Protein AF-A0A0C3CKD0-F1 (afdb_monomer)

Secondary structure (DSSP, 8-state):
-----TT-EETTEESS-PPP-----------GGGHHHHHHHHHHHHHHHHHHHHHHHHHHHHS-GGGS-SSPP-S--HHHHHHHSHHHHHHHH-GGGGGGSSSTT-----HHHHGGGSGGGGGGSHHHHTHHHHHHT-HHHHHHHHHHHHHTT-B-TTSPBP---------

Radius of gyration: 22.85 Å; Cα contacts (8 Å, |Δi|>4): 112; chains: 1; bounding box: 52×52×58 Å

Foldseek 3Di:
DDDQDQPDDDPNHGPDDDDDDDDDDDDFDAQCPLVVLLVVCVVVLVVLQVVVLVVQQVVLVPDPPVPHDPDRDPGDDPVSNCVSCVVVVVCRQFVVLSVQQDDPRHDPLDPVSVVVQPDPNVCVDPCVVCVVVRQVNGRNNVVVVVVVVVLQVDAPPVRHRDDDDDDDPRD

Sequence (171 aa):
MIRRTPEHRWFGHPLVALNKHLHRDVFLLHNDKYDEKIKALIPEIEADAADRLQKIQTIWDNVPEAQRSIERPRALGVNNTIHAQYKLRILATCPALVKLTTGANAMTLKTDELKKWRGSNEKNSPYAKNLSEIFENSPKLMWLRECILDLEKHRDVDGVEQKMVIVTSFN

Mean predicted aligned error: 9.36 Å

pLDDT: mean 84.11, std 9.04, range [37.72, 94.5]

Solvent-accessible surface area (backbone atoms only — not comparable to full-atom values): 10839 Å² total; per-residue (Å²): 135,86,74,91,46,79,83,36,61,53,98,89,38,61,73,53,88,71,79,93,78,83,89,76,90,82,90,72,75,79,67,68,94,40,45,72,64,52,58,66,46,46,62,60,40,51,49,55,40,47,54,53,40,49,53,53,39,54,52,55,75,67,45,57,76,96,78,43,70,94,69,79,76,88,67,65,55,70,69,56,46,51,65,42,45,43,64,59,57,51,34,73,50,30,39,54,52,54,71,47,53,54,69,99,82,38,51,85,89,44,74,77,61,56,64,77,28,59,74,95,40,35,74,75,27,73,62,56,73,40,40,68,57,34,40,77,49,7,60,62,52,47,50,49,50,53,49,51,62,52,50,74,77,44,58,42,100,85,71,44,84,68,84,86,83,88,85,78,87,88,125

Organism: Oidiodendron maius (strain Zn) (NCBI:txid913774)

Structure (mmCIF, N/CA/C/O backbone):
data_AF-A0A0C3CKD0-F1
#
_entry.id   AF-A0A0C3CKD0-F1
#
loop_
_atom_site.group_PDB
_atom_site.id
_atom_site.type_symbol
_atom_site.label_atom_id
_atom_site.label_alt_id
_atom_site.label_comp_id
_atom_site.label_asym_id
_atom_site.label_entity_id
_atom_site.label_seq_id
_atom_site.pdbx_PDB_ins_code
_atom_site.Cartn_x
_atom_site.Cartn_y
_atom_site.Cartn_z
_atom_site.occupancy
_atom_site.B_iso_or_equiv
_atom_site.auth_seq_id
_atom_site.auth_comp_id
_atom_site.auth_asym_id
_atom_site.auth_atom_id
_atom_site.pdbx_PDB_model_num
ATOM 1 N N . MET A 1 1 ? 30.776 -18.903 18.810 1.00 55.22 1 MET A N 1
ATOM 2 C CA . MET A 1 1 ? 29.771 -17.854 19.095 1.00 55.22 1 MET A CA 1
ATOM 3 C C . MET A 1 1 ? 28.407 -18.529 19.183 1.00 55.22 1 MET A C 1
ATOM 5 O O . MET A 1 1 ? 27.970 -19.092 18.190 1.00 55.22 1 MET A O 1
ATOM 9 N N . ILE A 1 2 ? 27.782 -18.568 20.363 1.00 59.88 2 ILE A N 1
ATOM 10 C CA . ILE A 1 2 ? 26.462 -19.199 20.547 1.00 59.88 2 ILE A CA 1
ATOM 11 C C . ILE A 1 2 ? 25.400 -18.230 20.023 1.00 59.88 2 ILE A C 1
ATOM 13 O O . ILE A 1 2 ? 25.343 -17.083 20.472 1.00 59.88 2 ILE A O 1
ATOM 17 N N . ARG A 1 3 ? 24.582 -18.662 19.058 1.00 56.88 3 ARG A N 1
ATOM 18 C CA . ARG A 1 3 ? 23.463 -17.855 18.556 1.00 56.88 3 ARG A CA 1
ATOM 19 C C . ARG A 1 3 ? 22.394 -17.757 19.646 1.00 56.88 3 ARG A C 1
ATOM 21 O O . ARG A 1 3 ? 21.925 -18.768 20.155 1.00 56.88 3 ARG A O 1
ATOM 28 N N . ARG A 1 4 ? 22.012 -16.532 20.009 1.00 59.34 4 ARG A N 1
ATOM 29 C CA . ARG A 1 4 ? 20.928 -16.248 20.961 1.00 59.34 4 ARG A CA 1
ATOM 30 C C . ARG A 1 4 ? 19.610 -16.132 20.197 1.00 59.34 4 ARG A C 1
ATOM 32 O O . ARG A 1 4 ? 19.137 -15.025 19.966 1.00 59.34 4 ARG A O 1
ATOM 39 N N . THR A 1 5 ? 19.062 -17.252 19.735 1.00 63.22 5 THR A N 1
ATOM 40 C CA . THR A 1 5 ? 17.694 -17.280 19.185 1.00 63.22 5 THR A CA 1
ATOM 41 C C . THR A 1 5 ? 16.746 -17.967 20.174 1.00 63.22 5 THR A C 1
ATOM 43 O O . THR A 1 5 ? 17.224 -18.699 21.045 1.00 63.22 5 THR A O 1
ATOM 46 N N . PRO A 1 6 ? 15.419 -17.758 20.061 1.00 62.38 6 PRO A N 1
ATOM 47 C CA . PRO A 1 6 ? 14.426 -18.330 20.982 1.00 62.38 6 PRO A CA 1
ATOM 48 C C . PRO A 1 6 ? 14.458 -19.865 21.038 1.00 62.38 6 PRO A C 1
ATOM 50 O O . PRO A 1 6 ? 14.054 -20.478 22.020 1.00 62.38 6 PRO A O 1
ATOM 53 N N . GLU A 1 7 ? 14.956 -20.478 19.966 1.00 66.19 7 GLU A N 1
ATOM 54 C CA . GLU A 1 7 ? 15.036 -21.924 19.773 1.00 66.19 7 GLU A CA 1
ATOM 55 C C . GLU A 1 7 ? 16.275 -22.549 20.435 1.00 66.19 7 GLU A C 1
ATOM 57 O O . GLU A 1 7 ? 16.303 -23.758 20.671 1.00 66.19 7 GLU A O 1
ATOM 62 N N . HIS A 1 8 ? 17.304 -21.756 20.761 1.00 72.00 8 HIS A N 1
ATOM 63 C CA . HIS A 1 8 ? 18.541 -22.282 21.340 1.00 72.00 8 HIS A CA 1
ATOM 64 C C . HIS A 1 8 ? 18.384 -22.529 22.845 1.00 72.00 8 HIS A C 1
ATOM 66 O O . HIS A 1 8 ? 18.069 -21.628 23.628 1.00 72.00 8 HIS A O 1
ATOM 72 N N . ARG A 1 9 ? 18.650 -23.771 23.258 1.00 71.81 9 ARG A N 1
ATOM 73 C CA . ARG A 1 9 ? 18.645 -24.199 24.661 1.00 71.81 9 ARG A CA 1
ATOM 74 C C . ARG A 1 9 ? 20.075 -24.378 25.176 1.00 71.81 9 ARG A C 1
ATOM 76 O O . ARG A 1 9 ? 20.951 -24.820 24.439 1.00 71.81 9 ARG A O 1
ATOM 83 N N . TRP A 1 10 ? 20.297 -24.069 26.448 1.00 75.00 10 TRP A N 1
ATOM 84 C CA . TRP A 1 10 ? 21.542 -24.274 27.184 1.00 75.00 10 TRP A CA 1
ATOM 85 C C . TRP A 1 10 ? 21.249 -25.147 28.404 1.00 75.00 10 TRP A C 1
ATOM 87 O O . TRP A 1 10 ? 20.405 -24.796 29.224 1.00 75.00 10 TRP A O 1
ATOM 97 N N . PHE A 1 11 ? 21.878 -26.324 28.477 1.00 82.25 11 PHE A N 1
ATOM 98 C CA . PHE A 1 11 ? 21.589 -27.350 29.494 1.00 82.25 11 PHE A CA 1
ATOM 99 C C . PHE A 1 11 ? 20.086 -27.650 29.668 1.00 82.25 11 PHE A C 1
ATOM 101 O O . PHE A 1 11 ? 19.589 -27.784 30.777 1.00 82.25 11 PHE A O 1
ATOM 108 N N . GLY A 1 12 ? 19.339 -27.725 28.562 1.00 76.06 12 GLY A N 1
ATOM 109 C CA . GLY A 1 12 ? 17.898 -28.011 28.584 1.00 76.06 12 GLY A CA 1
ATOM 110 C C . GLY A 1 12 ? 16.993 -26.802 28.858 1.00 76.06 12 GLY A C 1
ATOM 111 O O . GLY A 1 12 ? 15.785 -26.909 28.653 1.00 76.06 12 GLY A O 1
ATOM 112 N N . HIS A 1 13 ? 17.553 -25.641 29.209 1.00 72.94 13 HIS A N 1
ATOM 113 C CA . HIS A 1 13 ? 16.805 -24.409 29.470 1.00 72.94 13 HIS A CA 1
ATOM 114 C C . HIS A 1 13 ? 16.885 -23.432 28.286 1.00 72.94 13 HIS A C 1
ATOM 116 O O . HIS A 1 13 ? 17.937 -23.326 27.657 1.00 72.94 13 HIS A O 1
ATOM 122 N N . PRO A 1 14 ? 15.810 -22.701 27.945 1.00 74.06 14 PRO A N 1
ATOM 123 C CA . PRO A 1 14 ? 15.875 -21.672 26.910 1.00 74.06 14 PRO A CA 1
ATOM 124 C C . PRO A 1 14 ? 16.849 -20.554 27.316 1.00 74.06 14 PRO A C 1
ATOM 126 O O . PRO A 1 14 ? 16.769 -20.028 28.423 1.00 74.06 14 PRO A O 1
ATOM 129 N N . LEU A 1 15 ? 17.765 -20.186 26.411 1.00 72.50 15 LEU A N 1
ATOM 130 C CA . LEU A 1 15 ? 18.771 -19.132 26.642 1.00 72.50 15 LEU A CA 1
ATOM 131 C C . LEU A 1 15 ? 18.158 -17.734 26.816 1.00 72.50 15 LEU A C 1
ATOM 133 O O . LEU A 1 15 ? 18.795 -16.850 27.384 1.00 72.50 15 LEU A O 1
ATOM 137 N N . VAL A 1 16 ? 16.946 -17.527 26.299 1.00 72.94 16 VAL A N 1
ATOM 138 C CA . VAL A 1 16 ? 16.188 -16.279 26.404 1.00 72.94 16 VAL A CA 1
ATOM 139 C C . VAL A 1 16 ? 14.762 -16.627 26.817 1.00 72.94 16 VAL A C 1
ATOM 141 O O . VAL A 1 16 ? 14.047 -17.298 26.074 1.00 72.94 16 VAL A O 1
ATOM 144 N N . ALA A 1 17 ? 14.341 -16.167 27.996 1.00 68.25 17 ALA A N 1
ATOM 145 C CA . ALA A 1 17 ? 12.946 -16.222 28.411 1.00 68.25 17 ALA A CA 1
ATOM 146 C C . ALA A 1 17 ? 12.190 -15.078 27.722 1.00 68.25 17 ALA A C 1
ATOM 148 O O . ALA A 1 17 ? 12.289 -13.923 28.129 1.00 68.25 17 ALA A O 1
ATOM 149 N N . LEU A 1 18 ? 11.486 -15.386 26.633 1.00 67.50 18 LEU A N 1
ATOM 150 C CA . LEU A 1 18 ? 10.605 -14.419 25.985 1.00 67.50 18 LEU A CA 1
ATOM 151 C C . LEU A 1 18 ? 9.262 -14.364 26.710 1.00 67.50 18 LEU A C 1
ATOM 153 O O . LEU A 1 18 ? 8.722 -15.397 27.111 1.00 67.50 18 LEU A O 1
ATOM 157 N N . ASN A 1 19 ? 8.693 -13.163 26.807 1.00 66.94 19 ASN A N 1
ATOM 158 C CA . ASN A 1 19 ? 7.308 -13.002 27.232 1.00 66.94 19 ASN A CA 1
ATOM 159 C C . ASN A 1 19 ? 6.385 -13.793 26.293 1.00 66.94 19 ASN A C 1
ATOM 161 O O . ASN A 1 19 ? 6.640 -13.900 25.084 1.00 66.94 19 ASN A O 1
ATOM 165 N N . LYS A 1 20 ? 5.303 -14.348 26.851 1.00 68.56 20 LYS A N 1
ATOM 166 C CA . LYS A 1 20 ? 4.261 -15.004 26.055 1.00 68.56 20 LYS A CA 1
ATOM 167 C C . LYS A 1 20 ? 3.716 -13.988 25.057 1.00 68.56 20 LYS A C 1
ATOM 169 O O . LYS A 1 20 ? 3.259 -12.920 25.449 1.00 68.56 20 LYS A O 1
ATOM 174 N N . HIS A 1 21 ? 3.778 -14.323 23.780 1.00 71.06 21 HIS A N 1
ATOM 175 C CA . HIS A 1 21 ? 3.276 -13.487 22.704 1.00 71.06 21 HIS A CA 1
ATOM 176 C C . HIS A 1 21 ? 2.428 -14.350 21.775 1.00 71.06 21 HIS A C 1
ATOM 178 O O . HIS A 1 21 ? 2.726 -15.526 21.561 1.00 71.06 21 HIS A O 1
ATOM 184 N N . LEU A 1 22 ? 1.347 -13.768 21.263 1.00 73.94 22 LEU A N 1
ATOM 185 C CA . LEU A 1 22 ? 0.467 -14.415 20.304 1.00 73.94 22 LEU A CA 1
ATOM 186 C C . LEU A 1 22 ? 0.769 -13.845 18.922 1.00 73.94 22 LEU A C 1
ATOM 188 O O . LEU A 1 22 ? 0.650 -12.640 18.711 1.00 73.94 22 LEU A O 1
ATOM 192 N N . HIS A 1 23 ? 1.126 -14.719 17.988 1.00 81.81 23 HIS A N 1
ATOM 193 C CA . HIS A 1 23 ? 1.139 -14.380 16.570 1.00 81.81 23 HIS A CA 1
ATOM 194 C C . HIS A 1 23 ? -0.206 -14.770 15.978 1.00 81.81 23 HIS A C 1
ATOM 196 O O . HIS A 1 23 ? -0.643 -15.911 16.135 1.00 81.81 23 HIS A O 1
ATOM 202 N N . ARG A 1 24 ? -0.873 -13.822 15.323 1.00 84.56 24 ARG A N 1
ATOM 203 C CA . ARG A 1 24 ? -2.139 -14.071 14.642 1.00 84.56 24 ARG A CA 1
ATOM 204 C C . ARG A 1 24 ? -2.112 -13.427 13.271 1.00 84.56 24 ARG A C 1
ATOM 206 O O . ARG A 1 24 ? -2.059 -12.204 13.162 1.00 84.56 24 ARG A O 1
ATOM 213 N N . ASP A 1 25 ? -2.231 -14.265 12.252 1.00 90.06 25 ASP A N 1
ATOM 214 C CA . ASP A 1 25 ? -2.500 -13.803 10.901 1.00 90.06 25 ASP A CA 1
ATOM 215 C C . ASP A 1 25 ? -3.986 -13.477 10.759 1.00 90.06 25 ASP A C 1
ATOM 217 O O . ASP A 1 25 ? -4.864 -14.208 11.231 1.00 90.06 25 ASP A O 1
ATOM 221 N N . VAL A 1 26 ? -4.266 -12.344 10.122 1.00 89.19 26 VAL A N 1
ATOM 222 C CA . VAL A 1 26 ? -5.623 -11.853 9.894 1.00 89.19 26 VAL A CA 1
ATOM 223 C C . VAL A 1 26 ? -5.860 -11.811 8.396 1.00 89.19 26 VAL A C 1
ATOM 225 O O . VAL A 1 26 ? -5.257 -11.013 7.678 1.00 89.19 26 VAL A O 1
ATOM 228 N N . PHE A 1 27 ? -6.753 -12.680 7.935 1.00 91.69 27 PHE A N 1
ATOM 229 C CA . PHE A 1 27 ? -7.192 -12.723 6.549 1.00 91.69 27 PHE A CA 1
ATOM 230 C C . PHE A 1 27 ? -8.446 -11.874 6.402 1.00 91.69 27 PHE A C 1
ATOM 232 O O . PHE A 1 27 ? -9.431 -12.081 7.109 1.00 91.69 27 PHE A O 1
ATOM 239 N N . LEU A 1 28 ? -8.396 -10.912 5.488 1.00 91.12 28 LEU A N 1
ATOM 240 C CA . LEU A 1 28 ? -9.503 -10.014 5.197 1.00 91.12 28 LEU A CA 1
ATOM 241 C C . LEU A 1 28 ? -9.920 -10.213 3.748 1.00 91.12 28 LEU A C 1
ATOM 243 O O . LEU A 1 28 ? -9.068 -10.355 2.868 1.00 91.12 28 LEU A O 1
ATOM 247 N N . LEU A 1 29 ? -11.229 -10.223 3.515 1.00 87.69 29 LEU A N 1
ATOM 248 C CA . LEU A 1 29 ? -11.764 -10.235 2.162 1.00 87.69 29 LEU A CA 1
ATOM 249 C C . LEU A 1 29 ? -11.456 -8.901 1.489 1.00 87.69 29 LEU A C 1
ATOM 251 O O . LEU A 1 29 ? -11.531 -7.840 2.108 1.00 87.69 29 LEU A O 1
ATOM 255 N N . HIS A 1 30 ? -11.086 -8.981 0.218 1.00 84.19 30 HIS A N 1
ATOM 256 C CA . HIS A 1 30 ? -10.829 -7.815 -0.611 1.00 84.19 30 HIS A CA 1
ATOM 257 C C . HIS A 1 30 ? -12.142 -7.125 -1.018 1.00 84.19 30 HIS A C 1
ATOM 259 O O . HIS A 1 30 ? -13.189 -7.765 -1.082 1.00 84.19 30 HIS A O 1
ATOM 265 N N . ASN A 1 31 ? -12.078 -5.820 -1.288 1.00 88.69 31 ASN A N 1
ATOM 266 C CA . ASN A 1 31 ? -13.215 -5.034 -1.767 1.00 88.69 31 ASN A CA 1
ATOM 267 C C . ASN A 1 31 ? -13.249 -5.033 -3.306 1.00 88.69 31 ASN A C 1
ATOM 269 O O . ASN A 1 31 ? -12.524 -4.268 -3.950 1.00 88.69 31 ASN A O 1
ATOM 273 N N . ASP A 1 32 ? -14.115 -5.872 -3.868 1.00 91.19 32 ASP A N 1
ATOM 274 C CA . ASP A 1 32 ? -14.268 -6.145 -5.304 1.00 91.19 32 ASP A CA 1
ATOM 275 C C . ASP A 1 32 ? -14.731 -4.937 -6.139 1.00 91.19 32 ASP A C 1
ATOM 277 O O . ASP A 1 32 ? -14.454 -4.852 -7.338 1.00 91.19 32 ASP A O 1
ATOM 281 N N . LYS A 1 33 ? -15.358 -3.940 -5.505 1.00 92.56 33 LYS A N 1
ATOM 282 C CA . LYS A 1 33 ? -15.845 -2.696 -6.131 1.00 92.56 33 LYS A CA 1
ATOM 283 C C . LYS A 1 33 ? -14.811 -1.984 -7.013 1.00 92.56 33 LYS A C 1
ATOM 285 O O . LYS A 1 33 ? -15.185 -1.241 -7.924 1.00 92.56 33 LYS A O 1
ATOM 290 N N . TYR A 1 34 ? -13.521 -2.146 -6.724 1.00 90.31 34 TYR A N 1
ATOM 291 C CA . TYR A 1 34 ? -12.436 -1.449 -7.418 1.00 90.31 34 TYR A CA 1
ATOM 292 C C . TYR A 1 34 ? -11.617 -2.352 -8.352 1.00 90.31 34 TYR A C 1
ATOM 294 O O . TYR A 1 34 ? -10.708 -1.845 -9.012 1.00 90.31 34 TYR A O 1
ATOM 302 N N . ASP A 1 35 ? -11.948 -3.640 -8.467 1.00 90.88 35 ASP A N 1
ATOM 303 C CA . ASP A 1 35 ? -11.133 -4.635 -9.178 1.00 90.88 35 ASP A CA 1
ATOM 304 C C . ASP A 1 35 ? -10.885 -4.277 -10.629 1.00 90.88 35 ASP A C 1
ATOM 306 O O . ASP A 1 35 ? -9.742 -4.271 -11.070 1.00 90.88 35 ASP A O 1
ATOM 310 N N . GLU A 1 36 ? -11.928 -3.907 -11.364 1.00 91.31 36 GLU A N 1
ATOM 311 C CA . GLU A 1 36 ? -11.794 -3.575 -12.784 1.00 91.31 36 GLU A CA 1
ATOM 312 C C . GLU A 1 36 ? -10.897 -2.351 -13.008 1.00 91.31 36 GLU A C 1
ATOM 314 O O . GLU A 1 36 ? -10.086 -2.319 -13.933 1.00 91.31 36 GLU A O 1
ATOM 319 N N . LYS A 1 37 ? -10.958 -1.364 -12.106 1.00 89.94 37 LYS A N 1
ATOM 320 C CA . LYS A 1 37 ? -10.085 -0.183 -12.172 1.00 89.94 37 LYS A CA 1
ATOM 321 C C . LYS A 1 37 ? -8.644 -0.518 -11.807 1.00 89.94 37 LYS A C 1
ATOM 323 O O . LYS A 1 37 ? -7.724 0.022 -12.411 1.00 89.94 37 LYS A O 1
ATOM 328 N N . ILE A 1 38 ? -8.443 -1.400 -10.830 1.00 90.31 38 ILE A N 1
ATOM 329 C CA . ILE A 1 38 ? -7.109 -1.863 -10.438 1.00 90.31 38 ILE A CA 1
ATOM 330 C C . ILE A 1 38 ? -6.502 -2.707 -11.564 1.00 90.31 38 ILE A C 1
ATOM 332 O O . ILE A 1 38 ? -5.343 -2.496 -11.912 1.00 90.31 38 ILE A O 1
ATOM 336 N N . LYS A 1 39 ? -7.283 -3.598 -12.186 1.00 90.88 39 LYS A N 1
ATOM 337 C CA . LYS A 1 39 ? -6.866 -4.397 -13.347 1.00 90.88 39 LYS A CA 1
ATOM 338 C C . LYS A 1 39 ? -6.441 -3.516 -14.515 1.00 90.88 39 LYS A C 1
ATOM 340 O O . LYS A 1 39 ? -5.408 -3.785 -15.117 1.00 90.88 39 LYS A O 1
ATOM 345 N N . ALA A 1 40 ? -7.171 -2.435 -14.786 1.00 89.88 40 ALA A N 1
ATOM 346 C CA . ALA A 1 40 ? -6.802 -1.475 -15.825 1.00 89.88 40 ALA A CA 1
ATOM 347 C C . ALA A 1 40 ? -5.451 -0.774 -15.567 1.00 89.88 40 ALA A C 1
ATOM 349 O O . ALA A 1 40 ? -4.812 -0.331 -16.516 1.00 89.88 40 ALA A O 1
ATOM 350 N N . LEU A 1 41 ? -4.990 -0.704 -14.311 1.00 88.06 41 LEU A N 1
ATOM 351 C CA . LEU A 1 41 ? -3.698 -0.116 -13.936 1.00 88.06 41 LEU A CA 1
ATOM 352 C C . LEU A 1 41 ? -2.521 -1.099 -14.100 1.00 88.06 41 LEU A C 1
ATOM 354 O O . LEU A 1 41 ? -1.367 -0.674 -14.157 1.00 88.06 41 LEU A O 1
ATOM 358 N N . ILE A 1 42 ? -2.785 -2.412 -14.149 1.00 90.06 42 ILE A N 1
ATOM 359 C CA . ILE A 1 42 ? -1.737 -3.445 -14.225 1.00 90.06 42 ILE A CA 1
ATOM 360 C C . ILE A 1 42 ? -0.819 -3.239 -15.443 1.00 90.06 42 ILE A C 1
ATOM 362 O O . ILE A 1 42 ? 0.395 -3.217 -15.232 1.00 90.06 42 ILE A O 1
ATOM 366 N N . PRO A 1 43 ? -1.327 -2.992 -16.669 1.00 90.38 43 PRO A N 1
ATOM 367 C CA . PRO A 1 43 ? -0.471 -2.764 -17.833 1.00 90.38 43 PRO A CA 1
ATOM 368 C C . PRO A 1 43 ? 0.474 -1.568 -17.674 1.00 90.38 43 PRO A C 1
ATOM 370 O O . PRO A 1 43 ? 1.624 -1.628 -18.100 1.00 90.38 43 PRO A O 1
ATOM 373 N N . GLU A 1 44 ? 0.026 -0.487 -17.025 1.00 87.19 44 GLU A N 1
ATOM 374 C CA . GLU A 1 44 ? 0.875 0.684 -16.763 1.00 87.19 44 GLU A CA 1
ATOM 375 C C . GLU A 1 44 ? 2.017 0.342 -15.797 1.00 87.19 44 GLU A C 1
ATOM 377 O O . GLU A 1 44 ? 3.158 0.763 -15.983 1.00 87.19 44 GLU A O 1
ATOM 382 N N . ILE A 1 45 ? 1.725 -0.453 -14.767 1.00 86.81 45 ILE A N 1
ATOM 383 C CA . ILE A 1 45 ? 2.722 -0.906 -13.789 1.00 86.81 45 ILE A CA 1
ATOM 384 C C . ILE A 1 45 ? 3.721 -1.876 -14.430 1.00 86.81 45 ILE A C 1
ATOM 386 O O . ILE A 1 45 ? 4.916 -1.826 -14.131 1.00 86.81 45 ILE A O 1
ATOM 390 N N . GLU A 1 46 ? 3.249 -2.754 -15.312 1.00 89.12 46 GLU A N 1
ATOM 391 C CA . GLU A 1 46 ? 4.100 -3.667 -16.074 1.00 89.12 46 GLU A CA 1
ATOM 392 C C . GLU A 1 46 ? 4.999 -2.914 -17.059 1.00 89.12 46 GLU A C 1
ATOM 394 O O . GLU A 1 46 ? 6.180 -3.248 -17.174 1.00 89.12 46 GLU A O 1
ATOM 399 N N . ALA A 1 47 ? 4.497 -1.850 -17.693 1.00 89.06 47 ALA A N 1
ATOM 400 C CA . ALA A 1 47 ? 5.302 -0.967 -18.533 1.00 89.06 47 ALA A CA 1
ATOM 401 C C . ALA A 1 47 ? 6.410 -0.262 -17.727 1.00 89.06 47 ALA A C 1
ATOM 403 O O . ALA A 1 47 ? 7.568 -0.261 -18.149 1.00 89.06 47 ALA A O 1
ATOM 404 N N . ASP A 1 48 ? 6.098 0.250 -16.531 1.00 85.69 48 ASP A N 1
ATOM 405 C CA . ASP A 1 48 ? 7.087 0.821 -15.602 1.00 85.69 48 ASP A CA 1
ATOM 406 C C . ASP A 1 48 ? 8.160 -0.213 -15.198 1.00 85.69 48 ASP A C 1
ATOM 408 O O . ASP A 1 48 ? 9.346 0.112 -15.061 1.00 85.69 48 ASP A O 1
ATOM 412 N N . ALA A 1 49 ? 7.765 -1.472 -14.988 1.00 88.31 49 ALA A N 1
ATOM 413 C CA . ALA A 1 49 ? 8.695 -2.559 -14.690 1.00 88.31 49 ALA A CA 1
ATOM 414 C C . ALA A 1 49 ? 9.591 -2.893 -15.897 1.00 88.31 49 ALA A C 1
ATOM 416 O O . ALA A 1 49 ? 10.799 -3.092 -15.728 1.00 88.31 49 ALA A O 1
ATOM 417 N N . ALA A 1 50 ? 9.022 -2.914 -17.104 1.00 90.94 50 ALA A N 1
ATOM 418 C CA . ALA A 1 50 ? 9.750 -3.151 -18.345 1.00 90.94 50 ALA A CA 1
ATOM 419 C C . ALA A 1 50 ? 10.782 -2.045 -18.622 1.00 90.94 50 ALA A C 1
ATOM 421 O O . ALA A 1 50 ? 11.938 -2.358 -18.90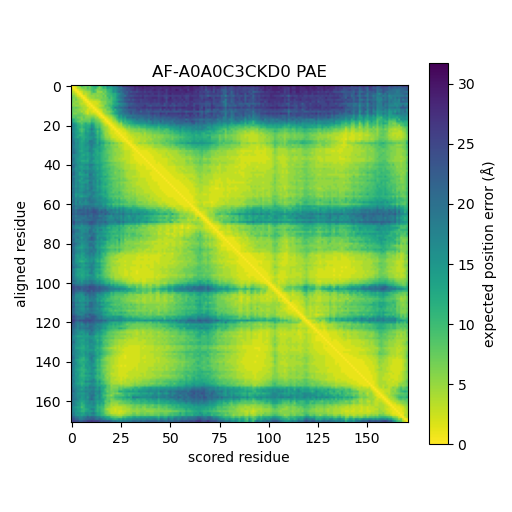8 1.00 90.94 50 ALA A O 1
ATOM 422 N N . ASP A 1 51 ? 10.420 -0.772 -18.434 1.00 91.06 51 ASP A N 1
ATOM 423 C CA . ASP A 1 51 ? 11.342 0.368 -18.567 1.00 91.06 51 ASP A CA 1
ATOM 424 C C . ASP A 1 51 ? 12.516 0.272 -17.575 1.00 91.06 51 ASP A C 1
ATOM 426 O O . ASP A 1 51 ? 13.682 0.471 -17.928 1.00 91.06 51 ASP A O 1
ATOM 430 N N . ARG A 1 52 ? 12.251 -0.126 -16.323 1.00 89.81 52 ARG A N 1
ATOM 431 C CA . ARG A 1 52 ? 13.322 -0.368 -15.338 1.00 89.81 52 ARG A CA 1
ATOM 432 C C . ARG A 1 52 ? 14.242 -1.512 -15.747 1.00 89.81 52 ARG A C 1
ATOM 434 O O . ARG A 1 52 ? 15.454 -1.404 -15.559 1.00 89.81 52 ARG A O 1
ATOM 441 N N . LEU A 1 53 ? 13.688 -2.601 -16.280 1.00 92.50 53 LEU A N 1
ATOM 442 C CA . LEU A 1 53 ? 14.488 -3.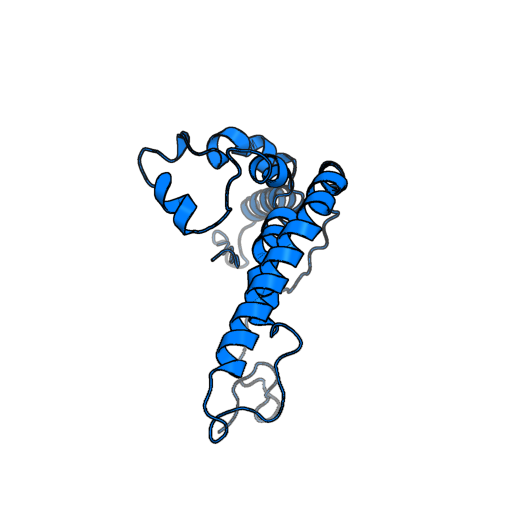722 -16.766 1.00 92.50 53 LEU A CA 1
ATOM 443 C C . LEU A 1 53 ? 15.358 -3.286 -17.946 1.00 92.50 53 LEU A C 1
ATOM 445 O O . LEU A 1 53 ? 16.549 -3.594 -17.962 1.00 92.50 53 LEU A O 1
ATOM 449 N N . GLN A 1 54 ? 14.794 -2.514 -18.874 1.00 93.44 54 GLN A N 1
ATOM 450 C CA . GLN A 1 54 ? 15.524 -1.960 -20.007 1.00 93.44 54 GLN A CA 1
ATOM 451 C C . GLN A 1 54 ? 16.682 -1.076 -19.540 1.00 93.44 54 GLN A C 1
ATOM 453 O O . GLN A 1 54 ? 17.801 -1.267 -20.001 1.00 93.44 54 GLN A O 1
ATOM 458 N N . LYS A 1 55 ? 16.470 -0.188 -18.562 1.00 91.06 55 LYS A N 1
ATOM 459 C CA . LYS A 1 55 ? 17.546 0.635 -17.978 1.00 91.06 55 LYS A CA 1
ATOM 460 C C . LYS A 1 55 ? 18.678 -0.209 -17.395 1.00 91.06 55 LYS A C 1
ATOM 462 O O . LYS A 1 55 ? 19.845 0.094 -17.626 1.00 91.06 55 LYS A O 1
ATOM 467 N N . ILE A 1 56 ? 18.350 -1.282 -16.674 1.00 90.00 56 ILE A N 1
ATOM 468 C CA . ILE A 1 56 ? 19.351 -2.211 -16.129 1.00 90.00 56 ILE A CA 1
ATOM 469 C C . ILE A 1 56 ? 20.114 -2.912 -17.260 1.00 90.00 56 ILE A C 1
ATOM 471 O O . ILE A 1 56 ? 21.337 -3.026 -17.194 1.00 90.00 56 ILE A O 1
ATOM 475 N N . GLN A 1 57 ? 19.410 -3.350 -18.304 1.00 92.69 57 GLN A N 1
ATOM 476 C CA . GLN A 1 57 ? 20.025 -3.963 -19.478 1.00 92.69 57 GLN A CA 1
ATOM 477 C C . GLN A 1 57 ? 20.935 -2.979 -20.216 1.00 92.69 57 GLN A C 1
ATOM 479 O O . GLN A 1 57 ? 22.055 -3.343 -20.537 1.00 92.69 57 GLN A O 1
ATOM 484 N N . THR A 1 58 ? 20.521 -1.724 -20.402 1.00 93.12 58 THR A N 1
ATOM 485 C CA . THR A 1 58 ? 21.349 -0.679 -21.021 1.00 93.12 58 THR A CA 1
ATOM 486 C C . THR A 1 58 ? 22.601 -0.384 -20.202 1.00 93.12 58 THR A C 1
ATOM 488 O O . THR A 1 58 ? 23.670 -0.188 -20.773 1.00 93.12 58 THR A O 1
ATOM 491 N N . ILE A 1 59 ? 22.507 -0.369 -18.869 1.00 90.69 59 ILE A N 1
ATOM 492 C CA . ILE A 1 59 ? 23.694 -0.244 -18.012 1.00 90.69 59 ILE A CA 1
ATOM 493 C C . ILE A 1 59 ? 24.626 -1.427 -18.270 1.00 90.69 59 ILE A C 1
ATOM 495 O O . ILE A 1 59 ? 25.794 -1.209 -18.571 1.00 90.69 59 ILE A O 1
ATOM 499 N N . TRP A 1 60 ? 24.106 -2.657 -18.229 1.00 90.50 60 TRP A N 1
ATOM 500 C CA . TRP A 1 60 ? 24.882 -3.873 -18.489 1.00 90.50 60 TRP A CA 1
ATOM 501 C C . TRP A 1 60 ? 25.540 -3.865 -19.879 1.00 90.50 60 TRP A C 1
ATOM 503 O O . TRP A 1 60 ? 26.726 -4.169 -19.993 1.00 90.50 60 TRP A O 1
ATOM 513 N N . ASP A 1 61 ? 24.807 -3.442 -20.912 1.00 90.94 61 ASP A N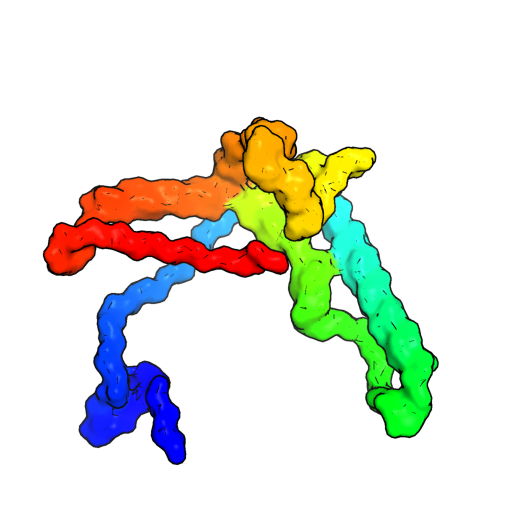 1
ATOM 514 C CA . ASP A 1 61 ? 25.267 -3.360 -22.304 1.00 90.94 61 ASP A CA 1
ATOM 515 C C . ASP A 1 61 ? 26.412 -2.338 -22.484 1.00 90.94 61 ASP A C 1
ATOM 517 O O . ASP A 1 61 ? 27.188 -2.460 -23.432 1.00 90.94 61 ASP A O 1
ATOM 521 N N . ASN A 1 62 ? 26.575 -1.390 -21.553 1.00 91.25 62 ASN A N 1
ATOM 522 C CA . ASN A 1 62 ? 27.638 -0.378 -21.552 1.00 91.25 62 ASN A CA 1
ATOM 523 C C . ASN A 1 62 ? 28.807 -0.691 -20.594 1.00 91.25 62 ASN A C 1
ATOM 525 O O . ASN A 1 62 ? 29.816 0.014 -20.618 1.00 91.25 62 ASN A O 1
ATOM 529 N N . VAL A 1 63 ? 28.715 -1.731 -19.751 1.00 89.31 63 VAL A N 1
ATOM 530 C CA . VAL A 1 63 ? 29.826 -2.140 -18.868 1.00 89.31 63 VAL A CA 1
ATOM 531 C C . VAL A 1 63 ? 30.941 -2.778 -19.710 1.00 89.31 63 VAL A C 1
ATOM 533 O O . VAL A 1 63 ? 30.627 -3.645 -20.534 1.00 89.31 63 VAL A O 1
ATOM 536 N N . PRO A 1 64 ? 32.226 -2.414 -19.510 1.00 88.81 64 PRO A N 1
ATOM 537 C CA . PRO A 1 64 ? 33.349 -3.052 -20.193 1.00 88.81 64 PRO A CA 1
ATOM 538 C C . PRO A 1 64 ? 33.334 -4.571 -20.015 1.00 88.81 64 PRO A C 1
ATOM 540 O O . PRO A 1 64 ? 33.062 -5.065 -18.923 1.00 88.81 64 PRO A O 1
ATOM 543 N N . GLU A 1 65 ? 33.667 -5.316 -21.067 1.00 82.62 65 GLU A N 1
ATOM 544 C CA . GLU A 1 65 ? 33.541 -6.781 -21.099 1.00 82.62 65 GLU A CA 1
ATOM 545 C C . GLU A 1 65 ? 34.278 -7.477 -19.939 1.00 82.62 65 GLU A C 1
ATOM 547 O O . GLU A 1 65 ? 33.749 -8.404 -19.338 1.00 82.62 65 GLU A O 1
ATOM 552 N N . ALA A 1 66 ? 35.431 -6.940 -19.522 1.00 83.12 66 ALA A N 1
ATOM 553 C CA . ALA A 1 66 ? 36.215 -7.444 -18.390 1.00 83.12 66 ALA A CA 1
ATOM 554 C C . ALA A 1 66 ? 35.527 -7.325 -17.010 1.00 83.12 66 ALA A C 1
ATOM 556 O O . ALA A 1 66 ? 35.947 -7.982 -16.061 1.00 83.12 66 ALA A O 1
ATOM 557 N N . GLN A 1 67 ? 34.507 -6.472 -16.873 1.00 81.56 67 GLN A N 1
ATOM 558 C CA . GLN A 1 67 ? 33.763 -6.230 -15.624 1.00 81.56 67 GLN A CA 1
ATOM 559 C C . GLN A 1 67 ? 32.294 -6.661 -15.718 1.00 81.56 67 GLN A C 1
ATOM 561 O O . GLN A 1 67 ? 31.532 -6.524 -14.757 1.00 81.56 67 GLN A O 1
ATOM 566 N N . ARG A 1 68 ? 31.871 -7.147 -16.885 1.00 84.62 68 ARG A N 1
ATOM 567 C CA . ARG A 1 68 ? 30.486 -7.506 -17.164 1.00 84.62 68 ARG A CA 1
ATOM 568 C C . ARG A 1 68 ? 30.177 -8.883 -16.577 1.00 84.62 68 ARG A C 1
ATOM 570 O O . ARG A 1 68 ? 30.984 -9.805 -16.667 1.00 84.62 68 ARG A O 1
ATOM 577 N N . SER A 1 69 ? 28.994 -9.047 -15.984 1.00 82.19 69 SER A N 1
ATOM 578 C CA . SER A 1 69 ? 28.525 -10.382 -15.596 1.00 82.19 69 SER A CA 1
ATOM 579 C C . SER A 1 69 ? 28.290 -11.240 -16.839 1.00 82.19 69 SER A C 1
ATOM 581 O O . SER A 1 69 ? 27.857 -10.726 -17.864 1.00 82.19 69 SER A O 1
ATOM 583 N N . ILE A 1 70 ? 28.516 -12.552 -16.733 1.00 83.38 70 ILE A N 1
ATOM 584 C CA . ILE A 1 70 ? 28.363 -13.497 -17.857 1.00 83.38 70 ILE A CA 1
ATOM 585 C C . ILE A 1 70 ? 26.938 -13.454 -18.429 1.00 83.38 70 ILE A C 1
ATOM 587 O O . ILE A 1 70 ? 26.735 -13.528 -19.638 1.00 83.38 70 ILE A O 1
ATOM 591 N N . GLU A 1 71 ? 25.941 -13.297 -17.560 1.00 86.75 71 GLU A N 1
ATOM 592 C CA . GLU A 1 71 ? 24.537 -13.306 -17.953 1.00 86.75 71 GLU A CA 1
ATOM 593 C C . GLU A 1 71 ? 23.943 -11.898 -17.991 1.00 86.75 71 GLU A C 1
ATOM 595 O O . GLU A 1 71 ? 24.039 -11.132 -17.025 1.00 86.75 71 GLU A O 1
ATOM 600 N N . ARG A 1 72 ? 23.278 -11.591 -19.112 1.00 89.56 72 ARG A N 1
ATOM 601 C CA . ARG A 1 72 ? 22.461 -10.387 -19.284 1.00 89.56 72 ARG A CA 1
ATOM 602 C C . ARG A 1 72 ? 21.171 -10.513 -18.463 1.00 89.56 72 ARG A C 1
ATOM 604 O O . ARG A 1 72 ? 20.467 -11.516 -18.613 1.00 89.56 72 ARG A O 1
ATOM 611 N N . PRO A 1 73 ? 20.801 -9.505 -17.652 1.00 88.62 73 PRO A N 1
ATOM 612 C CA . PRO A 1 73 ? 19.579 -9.541 -16.851 1.00 88.62 73 PRO A CA 1
ATOM 613 C C . PRO A 1 73 ? 18.320 -9.754 -17.705 1.00 88.62 73 PRO A C 1
ATOM 615 O O . PRO A 1 73 ? 18.064 -8.998 -18.642 1.00 88.62 73 PRO A O 1
ATOM 618 N N . ARG A 1 74 ? 17.515 -10.770 -17.371 1.00 89.12 74 ARG A N 1
ATOM 619 C CA . ARG A 1 74 ? 16.240 -11.088 -18.057 1.00 89.12 74 ARG A CA 1
ATOM 620 C C . ARG A 1 74 ? 14.997 -10.699 -17.260 1.00 89.12 74 ARG A C 1
ATOM 622 O O . ARG A 1 74 ? 13.910 -10.643 -17.818 1.00 89.12 74 ARG A O 1
ATOM 629 N N . ALA A 1 75 ? 15.161 -10.447 -15.967 1.00 88.25 75 ALA A N 1
ATOM 630 C CA . ALA A 1 75 ? 14.089 -10.087 -15.057 1.00 88.25 75 ALA A CA 1
ATOM 631 C C . ALA A 1 75 ? 14.603 -9.104 -14.004 1.00 88.25 75 ALA A C 1
ATOM 633 O O . ALA A 1 75 ? 15.803 -9.037 -13.721 1.00 88.25 75 ALA A O 1
ATOM 634 N N . LEU A 1 76 ? 13.681 -8.349 -13.410 1.00 87.44 76 LEU A N 1
ATOM 635 C CA . LEU A 1 76 ? 13.983 -7.538 -12.240 1.00 87.44 76 LEU A CA 1
ATOM 636 C C . LEU A 1 76 ? 14.245 -8.446 -11.033 1.00 87.44 76 LEU A C 1
ATOM 638 O O . LEU A 1 76 ? 13.517 -9.406 -10.786 1.00 87.44 76 LEU A O 1
ATOM 642 N N . GLY A 1 77 ? 15.273 -8.114 -10.251 1.00 85.25 77 GLY A N 1
ATOM 643 C CA . GLY A 1 77 ? 15.461 -8.722 -8.936 1.00 85.25 77 GLY A CA 1
ATOM 644 C C . GLY A 1 77 ? 14.285 -8.404 -8.009 1.00 85.25 77 GLY A C 1
ATOM 645 O O . GLY A 1 77 ? 13.617 -7.383 -8.180 1.00 85.25 77 GLY A O 1
ATOM 646 N N . VAL A 1 78 ? 14.068 -9.246 -6.995 1.00 82.56 78 VAL A N 1
ATOM 647 C CA . VAL A 1 78 ? 12.905 -9.183 -6.087 1.00 82.56 78 VAL A CA 1
ATOM 648 C C . VAL A 1 78 ? 12.629 -7.763 -5.584 1.00 82.56 78 VAL A C 1
ATOM 650 O O . VAL A 1 78 ? 11.518 -7.273 -5.746 1.00 82.56 78 VAL A O 1
ATOM 653 N N . ASN A 1 79 ? 13.634 -7.052 -5.066 1.00 83.50 79 ASN A N 1
ATOM 654 C CA . ASN A 1 79 ? 13.452 -5.684 -4.565 1.00 83.50 79 ASN A CA 1
ATOM 655 C C . ASN A 1 79 ? 12.964 -4.712 -5.651 1.00 83.50 79 ASN A C 1
ATOM 657 O O . ASN A 1 79 ? 12.069 -3.908 -5.403 1.00 83.50 79 ASN A O 1
ATOM 661 N N . ASN A 1 80 ? 13.496 -4.805 -6.870 1.00 82.75 80 ASN A N 1
ATOM 662 C CA . ASN A 1 80 ? 13.089 -3.932 -7.971 1.00 82.75 80 ASN A CA 1
ATOM 663 C C . ASN A 1 80 ? 11.670 -4.241 -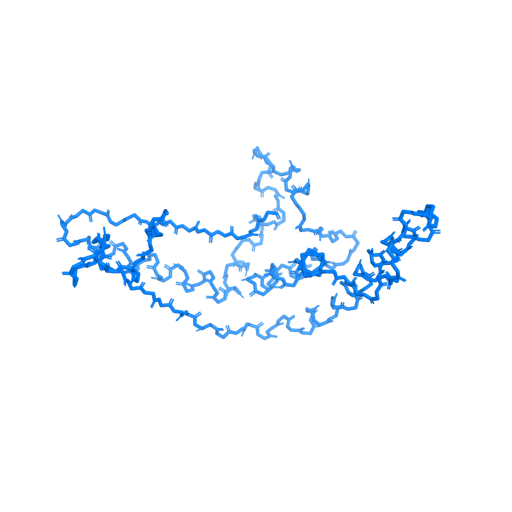8.444 1.00 82.75 80 ASN A C 1
ATOM 665 O O . ASN A 1 80 ? 10.918 -3.310 -8.728 1.00 82.75 80 ASN A O 1
ATOM 669 N N . THR A 1 81 ? 11.286 -5.517 -8.468 1.00 83.25 81 THR A N 1
ATOM 670 C CA . THR A 1 81 ? 9.911 -5.945 -8.760 1.00 83.25 81 THR A CA 1
ATOM 671 C C . THR A 1 81 ? 8.946 -5.404 -7.712 1.00 83.25 81 THR A C 1
ATOM 673 O O . THR A 1 81 ? 7.929 -4.799 -8.047 1.00 83.25 81 THR A O 1
ATOM 676 N N . ILE A 1 82 ? 9.311 -5.527 -6.435 1.00 82.75 82 ILE A N 1
ATOM 677 C CA . ILE A 1 82 ? 8.552 -4.975 -5.312 1.00 82.75 82 ILE A CA 1
ATOM 678 C C . ILE A 1 82 ? 8.376 -3.457 -5.456 1.00 82.75 82 ILE A C 1
ATOM 680 O O . ILE A 1 82 ? 7.265 -2.948 -5.305 1.00 82.75 82 ILE A O 1
ATOM 684 N N . HIS A 1 83 ? 9.450 -2.738 -5.786 1.00 81.25 83 HIS A N 1
ATOM 685 C CA . HIS A 1 83 ? 9.409 -1.291 -5.991 1.00 81.25 83 HIS A CA 1
ATOM 686 C C . HIS A 1 83 ? 8.682 -0.867 -7.269 1.00 81.25 83 HIS A C 1
ATOM 688 O O . HIS A 1 83 ? 8.227 0.272 -7.335 1.00 81.25 83 HIS A O 1
ATOM 694 N N . ALA A 1 84 ? 8.587 -1.719 -8.289 1.00 81.88 84 ALA A N 1
ATOM 695 C CA . ALA A 1 84 ? 7.772 -1.449 -9.470 1.00 81.88 84 ALA A CA 1
ATOM 696 C C . ALA A 1 84 ? 6.278 -1.612 -9.141 1.00 81.88 84 ALA A C 1
ATOM 698 O O . ALA A 1 84 ? 5.462 -0.772 -9.502 1.00 81.88 84 ALA A O 1
ATOM 699 N N . GLN A 1 85 ? 5.934 -2.623 -8.341 1.00 85.44 85 GLN A N 1
ATOM 700 C CA . GLN A 1 85 ? 4.557 -2.968 -7.975 1.00 85.44 85 GLN A CA 1
ATOM 701 C C . GLN A 1 85 ? 4.024 -2.231 -6.732 1.00 85.44 85 GLN A C 1
ATOM 703 O O . GLN A 1 85 ? 2.970 -2.588 -6.202 1.00 85.44 85 GLN A O 1
ATOM 708 N N . TYR A 1 86 ? 4.717 -1.200 -6.239 1.00 85.81 86 TYR A N 1
ATOM 709 C CA . TYR A 1 86 ? 4.339 -0.495 -5.006 1.00 85.81 86 TYR A CA 1
ATOM 710 C C . TYR A 1 86 ? 2.899 0.048 -5.037 1.00 85.81 86 TYR A C 1
ATOM 712 O O . TYR A 1 86 ? 2.194 -0.052 -4.032 1.00 85.81 86 TYR A O 1
ATOM 720 N N . LYS A 1 87 ? 2.429 0.550 -6.193 1.00 87.62 87 LYS A N 1
ATOM 721 C CA . LYS A 1 87 ? 1.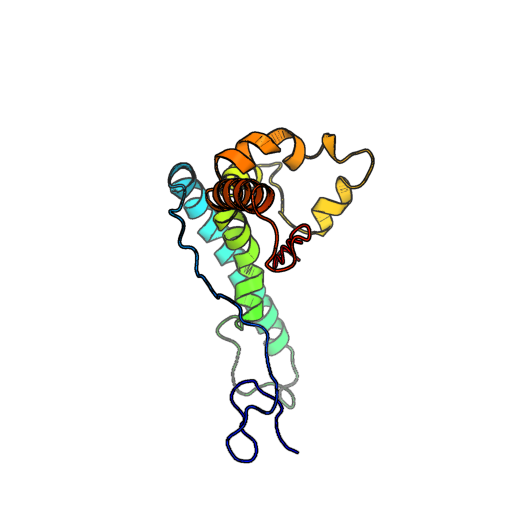053 1.047 -6.356 1.00 87.62 87 LYS A CA 1
ATOM 722 C C . LYS A 1 87 ? 0.030 -0.043 -6.043 1.00 87.62 87 LYS A C 1
ATOM 724 O O . LYS A 1 87 ? -0.890 0.211 -5.278 1.00 87.62 87 LYS A O 1
ATOM 729 N N . LEU A 1 88 ? 0.225 -1.268 -6.541 1.00 88.88 88 LEU A N 1
ATOM 730 C CA . LEU A 1 88 ? -0.683 -2.389 -6.260 1.00 88.88 88 LEU A CA 1
ATOM 731 C C . LEU A 1 88 ? -0.753 -2.703 -4.768 1.00 88.88 88 LEU A C 1
ATOM 733 O O . LEU A 1 88 ? -1.822 -3.007 -4.260 1.00 88.88 88 LEU A O 1
ATOM 737 N N . ARG A 1 89 ? 0.361 -2.576 -4.042 1.00 87.31 89 ARG A N 1
ATOM 738 C CA . ARG A 1 89 ? 0.393 -2.803 -2.587 1.00 87.31 89 ARG A CA 1
ATOM 739 C C . ARG A 1 89 ? -0.376 -1.735 -1.818 1.00 87.31 89 ARG A C 1
ATOM 741 O O . ARG A 1 89 ? -1.081 -2.051 -0.858 1.00 87.31 89 ARG A O 1
ATOM 748 N N . ILE A 1 90 ? -0.254 -0.479 -2.250 1.00 89.06 90 ILE A N 1
ATOM 749 C CA . ILE A 1 90 ? -1.041 0.629 -1.702 1.00 89.06 90 ILE A CA 1
ATOM 750 C C . ILE A 1 90 ? -2.526 0.392 -1.981 1.00 89.06 90 ILE A C 1
ATOM 752 O O . ILE A 1 90 ? -3.324 0.460 -1.052 1.00 89.06 90 ILE A O 1
ATOM 756 N N . LEU A 1 91 ? -2.891 0.035 -3.213 1.00 90.19 91 LEU A N 1
ATOM 757 C CA . LEU A 1 91 ? -4.280 -0.217 -3.608 1.00 90.19 91 LEU A CA 1
ATOM 758 C C . LEU A 1 91 ? -4.872 -1.475 -2.956 1.00 90.19 91 LEU A C 1
ATOM 760 O O . LEU A 1 91 ? -6.048 -1.477 -2.620 1.00 90.19 91 LEU A O 1
ATOM 764 N N . ALA A 1 92 ? -4.067 -2.502 -2.682 1.00 88.12 92 ALA A N 1
ATOM 765 C CA . ALA A 1 92 ? -4.502 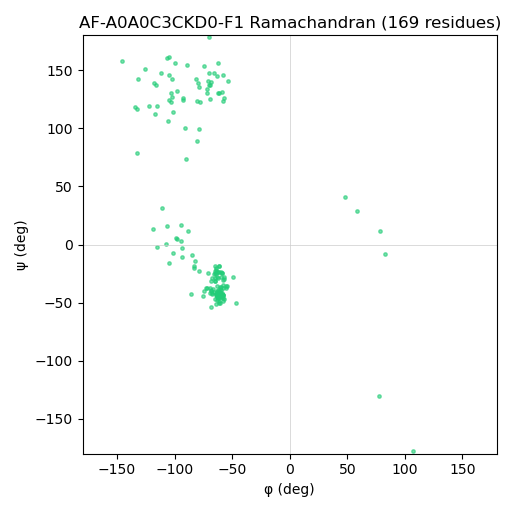-3.668 -1.912 1.00 88.12 92 ALA A CA 1
ATOM 766 C C . ALA A 1 92 ? -4.851 -3.305 -0.458 1.00 88.12 92 ALA A C 1
ATOM 768 O O . ALA A 1 92 ? -5.688 -3.950 0.165 1.00 88.12 92 ALA A O 1
ATOM 769 N N . THR A 1 93 ? -4.217 -2.265 0.095 1.00 89.56 93 THR A N 1
ATOM 770 C CA . THR A 1 93 ? -4.561 -1.753 1.429 1.00 89.56 93 THR A CA 1
ATOM 771 C C . THR A 1 93 ? -5.709 -0.746 1.364 1.00 89.56 93 THR A C 1
ATOM 773 O O . THR A 1 93 ? -6.612 -0.798 2.192 1.00 89.56 93 THR A O 1
ATOM 776 N N . CYS A 1 94 ? -5.691 0.155 0.383 1.00 91.56 94 CYS A N 1
ATOM 777 C CA . CYS A 1 94 ? -6.617 1.276 0.234 1.00 91.56 94 CYS A CA 1
ATOM 778 C C . CYS A 1 94 ? -7.132 1.352 -1.218 1.00 91.56 94 CYS A C 1
ATOM 780 O O . CYS A 1 94 ? -6.657 2.190 -1.992 1.00 91.56 94 CYS A O 1
ATOM 782 N N . PRO A 1 95 ? -8.105 0.513 -1.613 1.00 92.25 95 PRO A N 1
ATOM 783 C CA . PRO A 1 95 ? -8.506 0.367 -3.017 1.00 92.25 95 PRO A CA 1
ATOM 784 C C . PRO A 1 95 ? -9.174 1.617 -3.596 1.00 92.25 95 PRO A C 1
ATOM 786 O O . PRO A 1 95 ? -9.011 1.910 -4.779 1.00 92.25 95 PRO A O 1
ATOM 789 N N . ALA A 1 96 ? -9.843 2.426 -2.766 1.00 91.69 96 ALA A N 1
ATOM 790 C CA . ALA A 1 96 ? -10.477 3.672 -3.202 1.00 91.69 96 ALA A CA 1
ATOM 791 C C . ALA A 1 96 ? -9.495 4.679 -3.827 1.00 91.69 96 ALA A C 1
ATOM 793 O O . ALA A 1 96 ? -9.894 5.489 -4.669 1.00 91.69 96 ALA A O 1
ATOM 794 N N . LEU A 1 97 ? -8.205 4.597 -3.474 1.00 91.31 97 LEU A N 1
ATOM 795 C CA . LEU A 1 97 ? -7.160 5.449 -4.043 1.00 91.31 97 LEU A CA 1
ATOM 796 C C . LEU A 1 97 ? -6.998 5.265 -5.554 1.00 91.31 97 LEU A C 1
ATOM 798 O O . LEU A 1 97 ? -6.480 6.173 -6.199 1.00 91.31 97 LEU A O 1
ATOM 802 N N . VAL A 1 98 ? -7.490 4.166 -6.140 1.00 90.62 98 VAL A N 1
ATOM 803 C CA . VAL A 1 98 ? -7.410 3.935 -7.591 1.00 90.62 98 VAL A CA 1
ATOM 804 C C . VAL A 1 98 ? -8.089 5.052 -8.389 1.00 90.62 98 VAL A C 1
ATOM 806 O O . VAL A 1 98 ? -7.650 5.408 -9.477 1.00 90.62 98 VAL A O 1
ATOM 809 N N . LYS A 1 99 ? -9.131 5.679 -7.825 1.00 88.31 99 LYS A N 1
ATOM 810 C CA . LYS A 1 99 ? -9.808 6.833 -8.439 1.00 88.31 99 LYS A CA 1
ATOM 811 C C . LYS A 1 99 ? -8.885 8.038 -8.598 1.00 88.31 99 LYS A C 1
ATOM 813 O O . LYS A 1 99 ? -9.101 8.865 -9.476 1.00 88.31 99 LYS A O 1
ATOM 818 N N . LEU A 1 100 ? -7.896 8.149 -7.718 1.00 87.62 100 LEU A N 1
ATOM 819 C CA . LEU A 1 100 ? -6.961 9.260 -7.685 1.00 87.62 100 LEU A CA 1
ATOM 820 C C . LEU A 1 100 ? -5.693 8.962 -8.486 1.00 87.62 100 LEU A C 1
ATOM 822 O O . LEU A 1 100 ? -4.919 9.878 -8.725 1.00 87.62 100 LEU A O 1
ATOM 826 N N . THR A 1 101 ? -5.472 7.716 -8.912 1.00 86.31 101 THR A N 1
ATOM 827 C CA . THR A 1 101 ? -4.307 7.320 -9.719 1.00 86.31 101 THR A CA 1
ATOM 828 C C . THR A 1 101 ? -4.563 7.353 -11.220 1.00 86.31 101 THR A C 1
ATOM 830 O O . THR A 1 101 ? -3.647 7.083 -11.986 1.00 86.31 101 THR A O 1
ATOM 833 N N . THR A 1 102 ? -5.785 7.665 -11.654 1.00 79.00 102 THR A N 1
ATOM 834 C CA . THR A 1 102 ? -6.185 7.657 -13.069 1.00 79.00 102 THR A CA 1
ATOM 835 C C . THR A 1 102 ? -6.574 9.057 -13.548 1.00 79.00 102 THR A C 1
ATOM 837 O O . THR A 1 102 ? -7.312 9.756 -12.854 1.00 79.00 102 THR A O 1
ATOM 840 N N . GLY A 1 103 ? -6.140 9.447 -14.753 1.00 73.50 103 GLY A N 1
ATOM 841 C CA . GLY A 1 103 ? -6.515 10.708 -15.414 1.00 73.50 103 GLY A CA 1
ATOM 842 C C . GLY A 1 103 ? -5.407 11.771 -15.464 1.00 73.50 103 GLY A C 1
ATOM 843 O O . GLY A 1 103 ? -4.288 11.551 -15.014 1.00 73.50 103 GLY A O 1
ATOM 844 N N . ALA A 1 104 ? -5.719 12.950 -16.016 1.00 65.44 104 ALA A N 1
ATOM 845 C CA . ALA A 1 104 ? -4.737 14.018 -16.270 1.00 65.44 104 ALA A CA 1
ATOM 846 C C . ALA A 1 104 ? -4.089 14.604 -14.997 1.00 65.44 104 ALA A C 1
ATOM 848 O O . ALA A 1 104 ? -2.969 15.098 -15.048 1.00 65.44 104 ALA A O 1
ATOM 849 N N . ASN A 1 105 ? -4.778 14.510 -13.856 1.00 71.69 105 ASN A N 1
ATOM 850 C CA . ASN A 1 105 ? -4.289 14.943 -12.543 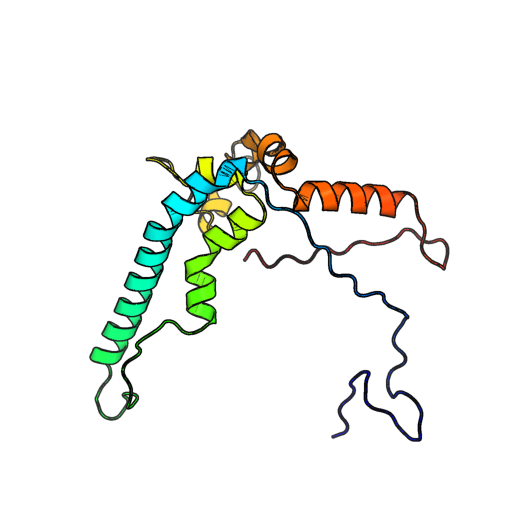1.00 71.69 105 ASN A CA 1
ATOM 851 C C . ASN A 1 105 ? -4.025 13.744 -11.617 1.00 71.69 105 ASN A C 1
ATOM 853 O O . ASN A 1 105 ? -4.237 13.835 -10.407 1.00 71.69 105 ASN A O 1
ATOM 857 N N . ALA A 1 106 ? -3.629 12.605 -12.195 1.00 82.00 106 ALA A N 1
ATOM 858 C CA . ALA A 1 106 ? -3.350 11.389 -11.449 1.00 82.00 106 ALA A CA 1
ATOM 859 C C . ALA A 1 106 ? -2.247 11.611 -10.409 1.00 82.00 106 ALA A C 1
ATOM 861 O O . ALA A 1 106 ? -1.164 12.121 -10.706 1.00 82.00 106 ALA A O 1
ATOM 862 N N . MET A 1 107 ? -2.519 11.166 -9.187 1.00 83.69 107 MET A N 1
ATOM 863 C CA . MET A 1 107 ? -1.527 11.099 -8.135 1.00 83.69 107 MET A CA 1
ATOM 864 C C . MET A 1 107 ? -0.518 9.996 -8.427 1.00 83.69 107 MET A C 1
ATOM 866 O O . MET A 1 107 ? -0.845 8.888 -8.860 1.00 83.69 107 MET A O 1
ATOM 870 N N . THR A 1 108 ? 0.734 10.303 -8.129 1.00 82.31 108 THR A N 1
ATOM 871 C CA . THR A 1 108 ? 1.851 9.369 -8.278 1.00 82.31 108 THR A CA 1
ATOM 872 C C . THR A 1 108 ? 1.922 8.354 -7.140 1.00 82.31 108 THR A C 1
ATOM 874 O O . THR A 1 108 ? 2.502 7.290 -7.335 1.00 82.31 108 THR A O 1
ATOM 877 N N . LEU A 1 109 ? 1.337 8.668 -5.977 1.00 83.50 109 LEU A N 1
ATOM 878 C CA . LEU A 1 109 ? 1.434 7.904 -4.726 1.00 83.50 109 LEU A CA 1
ATOM 879 C C . LEU A 1 109 ? 2.879 7.734 -4.223 1.00 83.50 109 LEU A C 1
ATOM 881 O O . LEU A 1 109 ? 3.207 6.748 -3.564 1.00 83.50 109 LEU A O 1
ATOM 885 N N . LYS A 1 110 ? 3.759 8.690 -4.545 1.00 83.94 110 LYS A N 1
ATOM 886 C CA . LYS A 1 110 ? 5.158 8.705 -4.096 1.00 83.94 110 LYS A CA 1
ATOM 887 C C . LYS A 1 110 ? 5.355 9.645 -2.912 1.00 83.94 110 LYS A C 1
ATOM 889 O O . LYS A 1 110 ? 4.648 10.639 -2.752 1.00 83.94 110 LYS A O 1
ATOM 894 N N . THR A 1 111 ? 6.396 9.384 -2.130 1.00 80.56 111 THR A N 1
ATOM 895 C CA . THR A 1 111 ? 6.810 10.228 -1.000 1.00 80.56 111 THR A CA 1
ATOM 896 C C . THR A 1 111 ? 7.116 11.671 -1.396 1.00 80.56 111 THR A C 1
ATOM 898 O O . THR A 1 111 ? 6.798 12.589 -0.641 1.00 80.56 111 THR A O 1
ATOM 901 N N . ASP A 1 112 ? 7.670 11.901 -2.587 1.00 83.38 112 ASP A N 1
ATOM 902 C CA . ASP A 1 112 ? 7.923 13.255 -3.095 1.00 83.38 112 ASP A CA 1
ATOM 903 C C . ASP A 1 112 ? 6.645 14.048 -3.341 1.00 83.38 112 ASP A C 1
ATOM 905 O O . ASP A 1 112 ? 6.610 15.262 -3.149 1.00 83.38 112 ASP A O 1
ATOM 909 N N . GLU A 1 113 ? 5.574 13.356 -3.711 1.00 83.12 113 GLU A N 1
ATOM 910 C CA . GLU A 1 113 ? 4.267 13.967 -3.843 1.00 83.12 113 GLU A CA 1
ATOM 911 C C . GLU A 1 113 ? 3.779 14.460 -2.482 1.00 83.12 113 GLU A C 1
ATOM 913 O O . GLU A 1 113 ? 3.396 15.619 -2.352 1.00 83.12 113 GLU A O 1
ATOM 918 N N . LEU A 1 114 ? 3.892 13.621 -1.446 1.00 80.31 114 LEU A N 1
ATOM 919 C CA . LEU A 1 114 ? 3.433 13.925 -0.087 1.00 80.31 114 LEU A CA 1
ATOM 920 C C . LEU A 1 114 ? 4.065 15.194 0.496 1.00 80.31 114 LEU A C 1
ATOM 922 O O . LEU A 1 114 ? 3.438 15.876 1.306 1.00 80.31 114 LEU A O 1
ATOM 926 N N . LYS A 1 115 ? 5.279 15.558 0.062 1.00 84.06 115 LYS A N 1
ATOM 927 C CA . LYS A 1 115 ? 5.946 16.800 0.485 1.00 84.06 115 LYS A CA 1
ATOM 928 C C . LYS A 1 115 ? 5.133 18.054 0.136 1.00 84.06 115 LYS A C 1
ATOM 930 O O . LYS A 1 115 ? 5.215 19.029 0.875 1.00 84.06 115 LYS A O 1
ATOM 935 N N . LYS A 1 116 ? 4.311 18.021 -0.922 1.00 83.81 116 LYS A N 1
ATOM 936 C CA . LYS A 1 116 ? 3.485 19.158 -1.375 1.00 83.81 116 LYS A CA 1
ATOM 937 C C . LYS A 1 116 ? 2.401 19.563 -0.372 1.00 83.81 116 LYS A C 1
ATOM 939 O O . LYS A 1 116 ? 1.954 20.707 -0.389 1.00 83.81 116 LYS A O 1
ATOM 944 N N . TRP A 1 117 ? 1.978 18.638 0.489 1.00 83.69 117 TRP A N 1
ATOM 945 C CA . TRP A 1 117 ? 0.832 18.833 1.382 1.00 83.69 117 TRP A CA 1
ATOM 946 C C . TRP A 1 117 ? 1.185 18.754 2.866 1.00 83.69 117 TRP A C 1
ATOM 948 O O . TRP A 1 117 ? 0.289 18.670 3.697 1.00 83.69 117 TRP A O 1
ATOM 958 N N . ARG A 1 118 ? 2.469 18.788 3.234 1.00 81.38 118 ARG A N 1
ATOM 959 C CA . ARG A 1 118 ? 2.856 18.817 4.651 1.00 81.38 118 ARG A CA 1
ATOM 960 C C . ARG A 1 118 ? 2.501 20.160 5.304 1.00 81.38 118 ARG A C 1
ATOM 962 O O . ARG A 1 118 ? 2.585 21.211 4.671 1.00 81.38 118 ARG A O 1
ATOM 969 N N . GLY A 1 119 ? 2.161 20.123 6.592 1.00 81.06 119 GLY A N 1
ATOM 970 C CA . GLY A 1 119 ? 1.902 21.315 7.402 1.00 81.06 119 GLY A CA 1
ATOM 971 C C . GLY A 1 119 ? 0.530 21.932 7.130 1.00 81.06 119 GLY A C 1
ATOM 972 O O . GLY A 1 119 ? -0.485 21.242 7.120 1.00 81.06 119 GLY A O 1
ATOM 973 N N . SER A 1 120 ? 0.483 23.244 6.898 1.00 76.50 120 SER A N 1
ATOM 974 C CA . SER A 1 120 ? -0.768 24.005 6.739 1.00 76.50 120 SER A CA 1
ATOM 975 C C . SER A 1 120 ? -1.640 23.564 5.553 1.00 76.50 120 SER A C 1
ATOM 977 O O . SER A 1 120 ? -2.840 23.834 5.547 1.00 76.50 120 SER A O 1
ATOM 979 N N . ASN A 1 121 ? -1.071 22.851 4.576 1.00 81.44 121 ASN A N 1
ATOM 980 C CA . ASN A 1 121 ? -1.768 22.399 3.368 1.00 81.44 121 ASN A CA 1
ATOM 981 C C . ASN A 1 121 ? -2.340 20.975 3.450 1.00 81.44 121 ASN A C 1
ATOM 983 O O . ASN A 1 121 ? -2.926 20.503 2.474 1.00 81.44 121 ASN A O 1
ATOM 987 N N . GLU A 1 122 ? -2.223 20.292 4.589 1.00 82.38 122 GLU A N 1
ATOM 988 C CA . GLU A 1 122 ? -2.627 18.886 4.728 1.00 82.38 122 GLU A CA 1
ATOM 989 C C . GLU A 1 122 ? -4.117 18.671 4.445 1.00 82.38 122 GLU A C 1
ATOM 991 O O . GLU A 1 122 ? -4.493 17.772 3.687 1.00 82.38 122 GLU A O 1
ATOM 996 N N . LYS A 1 123 ? -4.967 19.572 4.954 1.00 84.19 123 LYS A N 1
ATOM 997 C CA . LYS A 1 123 ? -6.423 19.543 4.730 1.00 84.19 123 LYS A CA 1
ATOM 998 C C . LYS A 1 123 ? -6.813 19.730 3.261 1.00 84.19 123 LYS A C 1
ATOM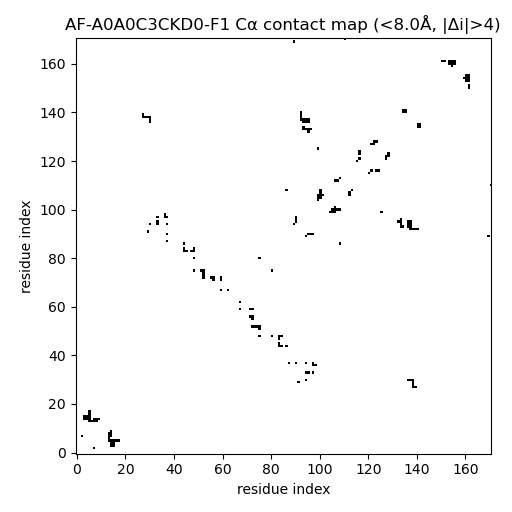 1000 O O . LYS A 1 123 ? -7.885 19.298 2.849 1.00 84.19 123 LYS A O 1
ATOM 1005 N N . ASN A 1 124 ? -5.944 20.349 2.462 1.00 85.19 124 ASN A N 1
ATOM 1006 C CA . ASN A 1 124 ? -6.173 20.549 1.033 1.00 85.19 124 ASN A CA 1
ATOM 1007 C C . ASN A 1 124 ? -5.748 19.341 0.191 1.00 85.19 124 ASN A C 1
ATOM 1009 O O . ASN A 1 124 ? -6.048 19.311 -1.007 1.00 85.19 124 ASN A O 1
ATOM 1013 N N . SER A 1 125 ? -5.074 18.356 0.792 1.00 87.19 125 SER A N 1
ATOM 1014 C CA . SER A 1 125 ? -4.625 17.166 0.081 1.00 87.19 125 SER A CA 1
ATOM 1015 C C . SER A 1 125 ? -5.811 16.352 -0.456 1.00 87.19 125 SER A C 1
ATOM 1017 O O . SER A 1 125 ? -6.852 16.247 0.203 1.00 87.19 125 SER A O 1
ATOM 1019 N N . PRO A 1 126 ? -5.672 15.723 -1.637 1.00 87.12 126 PRO A N 1
ATOM 1020 C CA . PRO A 1 126 ? -6.680 14.790 -2.135 1.00 87.12 126 PRO A CA 1
ATOM 1021 C C . PRO A 1 126 ? -6.939 13.632 -1.162 1.00 87.12 126 PRO A C 1
ATOM 1023 O O . PRO A 1 126 ? -8.061 13.142 -1.092 1.00 87.12 126 PRO A O 1
ATOM 1026 N N . TYR A 1 127 ? -5.933 13.236 -0.373 1.00 86.31 127 TYR A N 1
ATOM 1027 C CA . TYR A 1 127 ? -6.069 12.220 0.673 1.00 86.31 127 TYR A CA 1
ATOM 1028 C C . TYR A 1 127 ? -7.033 12.664 1.776 1.00 86.31 127 TYR A C 1
ATOM 1030 O O . TYR A 1 127 ? -7.981 11.946 2.076 1.00 86.31 127 TYR A O 1
ATOM 1038 N N . ALA A 1 128 ? -6.843 13.867 2.328 1.00 87.81 128 ALA A N 1
ATOM 1039 C CA . ALA A 1 128 ? -7.706 14.401 3.380 1.00 87.81 128 ALA A CA 1
ATOM 1040 C C . ALA A 1 128 ? -9.151 14.587 2.894 1.00 87.81 128 ALA A C 1
ATOM 1042 O O . ALA A 1 128 ? -10.093 14.251 3.608 1.00 87.81 128 ALA A O 1
ATOM 1043 N N . LYS A 1 129 ? -9.331 15.055 1.652 1.00 89.06 129 LYS A N 1
ATOM 1044 C CA . LYS A 1 129 ? -10.661 15.246 1.050 1.00 89.06 129 LYS A CA 1
ATOM 1045 C C . LYS A 1 129 ? -11.432 13.940 0.849 1.00 89.06 129 LYS A C 1
ATOM 1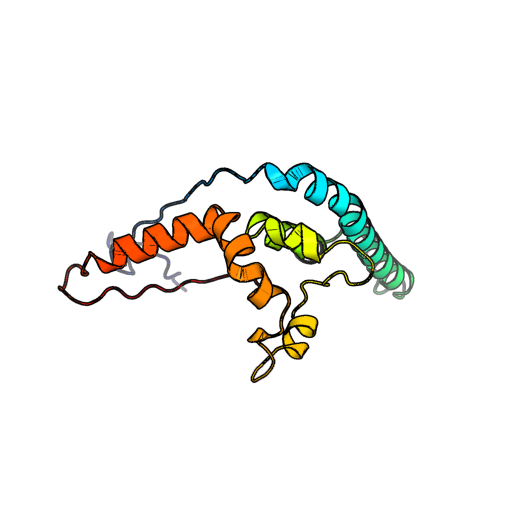047 O O . LYS A 1 129 ? -12.653 13.952 0.923 1.00 89.06 129 LYS A O 1
ATOM 1052 N N . ASN A 1 130 ? -10.731 12.833 0.604 1.00 89.19 130 ASN A N 1
ATOM 1053 C CA . ASN A 1 130 ? -11.334 11.519 0.359 1.00 89.19 130 ASN A CA 1
ATOM 1054 C C . ASN A 1 130 ? -11.161 10.559 1.547 1.00 89.19 130 ASN A C 1
ATOM 1056 O O . ASN A 1 130 ? -11.326 9.353 1.383 1.00 89.19 130 ASN A O 1
ATOM 1060 N N . LEU A 1 131 ? -10.814 11.062 2.738 1.00 90.44 131 LEU A N 1
ATOM 1061 C CA . LEU A 1 131 ? -10.415 10.224 3.871 1.00 90.44 131 LEU A CA 1
ATOM 1062 C C . LEU A 1 131 ? -11.507 9.234 4.300 1.00 90.44 131 LEU A C 1
ATOM 1064 O O . LEU A 1 131 ? -11.202 8.064 4.512 1.00 90.44 131 LEU A O 1
ATOM 1068 N N . SER A 1 132 ? -12.766 9.681 4.392 1.00 91.81 132 SER A N 1
ATOM 1069 C CA . SER A 1 132 ? -13.895 8.802 4.744 1.00 91.81 132 SER A CA 1
ATOM 1070 C C . SER A 1 132 ? -14.096 7.716 3.686 1.00 91.81 132 SER A C 1
ATOM 1072 O O . SER A 1 132 ? -14.166 6.544 4.041 1.00 91.81 132 SER A O 1
ATOM 1074 N N . GLU A 1 133 ? -14.034 8.055 2.392 1.00 91.94 133 GLU A N 1
ATOM 1075 C CA . GLU A 1 133 ? -14.142 7.043 1.337 1.00 91.94 133 GLU A CA 1
ATOM 1076 C C . GLU A 1 133 ? -12.984 6.032 1.402 1.00 91.94 133 GLU A C 1
ATOM 1078 O O . GLU A 1 133 ? -13.211 4.824 1.312 1.00 91.94 133 GLU A O 1
ATOM 1083 N N . ILE A 1 134 ? -11.745 6.506 1.575 1.00 92.06 134 ILE A N 1
ATOM 1084 C CA . ILE A 1 134 ? -10.554 5.651 1.694 1.00 92.06 134 ILE A CA 1
ATOM 1085 C C . ILE A 1 134 ? -10.702 4.683 2.868 1.00 92.06 134 ILE A C 1
ATOM 1087 O O . ILE A 1 134 ? -10.382 3.502 2.731 1.00 92.06 134 ILE A O 1
ATOM 1091 N N . PHE A 1 135 ? -11.192 5.184 3.999 1.00 92.81 135 PHE A N 1
ATOM 1092 C CA . PHE A 1 135 ? -11.381 4.406 5.212 1.00 92.81 135 PHE A CA 1
ATOM 1093 C C . PHE A 1 135 ? -12.490 3.356 5.054 1.00 92.81 135 PHE A C 1
ATOM 1095 O O . PHE A 1 135 ? -12.243 2.168 5.248 1.00 92.81 135 PHE A O 1
ATOM 1102 N N . GLU A 1 136 ? -13.687 3.773 4.644 1.00 92.56 136 GLU A N 1
ATOM 1103 C CA . GLU A 1 136 ? -14.880 2.917 4.544 1.00 92.56 136 GLU A CA 1
ATOM 1104 C C . GLU A 1 136 ? -14.750 1.820 3.486 1.00 92.56 136 GLU A C 1
ATOM 1106 O O . GLU A 1 136 ? -15.396 0.782 3.576 1.00 92.56 136 GLU A O 1
ATOM 1111 N N . ASN A 1 137 ? -13.912 2.035 2.473 1.00 93.88 137 ASN A N 1
ATOM 1112 C CA . ASN A 1 137 ? -13.699 1.058 1.411 1.00 93.88 137 ASN A CA 1
ATOM 1113 C C . ASN A 1 137 ? -12.441 0.202 1.631 1.00 93.88 137 ASN A C 1
ATOM 1115 O O . ASN A 1 137 ? -12.114 -0.599 0.754 1.00 93.88 137 ASN A O 1
ATOM 1119 N N . SER A 1 138 ? -11.741 0.349 2.762 1.00 94.50 138 SER A N 1
ATOM 1120 C CA . SER A 1 138 ? -10.583 -0.471 3.126 1.00 94.50 138 SER A CA 1
ATOM 1121 C C . SER A 1 138 ? -10.948 -1.480 4.224 1.00 94.50 138 SER A C 1
ATOM 1123 O O . SER A 1 138 ? -11.014 -1.113 5.402 1.00 94.50 138 SER A O 1
ATOM 1125 N N . PRO A 1 139 ? -11.082 -2.778 3.884 1.00 93.31 139 PRO A N 1
ATOM 1126 C CA . PRO A 1 139 ? -11.314 -3.834 4.871 1.00 93.31 139 PRO A CA 1
ATOM 1127 C C . PRO A 1 139 ? -10.253 -3.847 5.978 1.00 93.31 139 PRO A C 1
ATOM 1129 O O . PRO A 1 139 ? -10.559 -4.079 7.145 1.00 93.31 139 PRO A O 1
ATOM 1132 N N . LYS A 1 140 ? -8.998 -3.534 5.628 1.00 92.75 140 LYS A N 1
ATOM 1133 C CA . LYS A 1 140 ? -7.874 -3.495 6.569 1.00 92.75 140 LYS A CA 1
ATOM 1134 C C . LYS A 1 140 ? -7.970 -2.344 7.563 1.00 92.75 140 LYS A C 1
ATOM 1136 O O . LYS A 1 140 ? -7.690 -2.554 8.740 1.00 92.75 140 LYS A O 1
ATOM 1141 N N . LEU A 1 141 ? -8.364 -1.150 7.118 1.00 92.62 141 LEU A N 1
ATOM 1142 C CA . LEU A 1 141 ? -8.539 -0.006 8.015 1.00 92.62 141 LEU A CA 1
ATOM 1143 C C . LEU A 1 141 ? -9.782 -0.158 8.896 1.00 92.62 141 LEU A C 1
ATOM 1145 O O . LEU A 1 141 ? -9.729 0.185 10.077 1.00 92.62 141 LEU A O 1
ATOM 1149 N N . MET A 1 142 ? -10.866 -0.721 8.357 1.00 93.50 142 MET A N 1
ATOM 1150 C CA . MET A 1 142 ? -12.059 -1.044 9.140 1.00 93.50 142 MET A CA 1
ATOM 1151 C C . MET A 1 142 ? -11.751 -2.052 10.247 1.00 93.50 142 MET A C 1
ATOM 1153 O O . MET A 1 142 ? -12.023 -1.776 11.414 1.00 93.50 142 MET A O 1
ATOM 1157 N N . TRP A 1 143 ? -11.099 -3.165 9.899 1.00 94.06 143 TRP A N 1
ATOM 1158 C CA . TRP A 1 143 ? -10.669 -4.161 10.876 1.00 94.06 143 TRP A CA 1
ATOM 1159 C C . TRP A 1 143 ? -9.724 -3.563 11.925 1.00 94.06 143 TRP A C 1
ATOM 1161 O O . TRP A 1 143 ? -9.869 -3.818 13.118 1.00 94.06 143 TRP A O 1
ATOM 1171 N N . LEU A 1 144 ? -8.775 -2.721 11.501 1.00 92.81 144 LEU A N 1
ATOM 1172 C CA . LEU A 1 144 ? -7.852 -2.053 12.416 1.00 92.81 144 LEU A CA 1
ATOM 1173 C C . LEU A 1 144 ? -8.593 -1.149 13.412 1.00 92.81 144 LEU A C 1
ATOM 1175 O O . LEU A 1 144 ? -8.248 -1.144 14.589 1.00 92.81 144 LEU A O 1
ATOM 1179 N N . ARG A 1 145 ? -9.623 -0.417 12.968 1.00 93.12 145 ARG A N 1
ATOM 1180 C CA . ARG A 1 145 ? -10.462 0.398 13.859 1.00 93.12 145 ARG A CA 1
ATOM 1181 C C . ARG A 1 145 ? -11.192 -0.464 14.880 1.00 93.12 145 ARG A C 1
ATOM 1183 O O . ARG A 1 145 ? -11.204 -0.109 16.052 1.00 93.12 145 ARG A O 1
ATOM 1190 N N . GLU A 1 146 ? -11.785 -1.575 14.456 1.00 93.12 146 GLU A N 1
ATOM 1191 C CA . GLU A 1 146 ? -12.442 -2.511 15.375 1.00 93.12 146 GLU A CA 1
ATOM 1192 C C . GLU A 1 146 ? -11.451 -3.093 16.384 1.00 93.12 146 GLU A C 1
ATOM 1194 O O . GLU A 1 146 ? -11.751 -3.143 17.573 1.00 93.12 146 GLU A O 1
ATOM 1199 N N . CYS A 1 147 ? -10.248 -3.449 15.929 1.00 91.69 147 CYS A N 1
ATOM 1200 C CA . CYS A 1 147 ? -9.174 -3.944 16.784 1.00 91.69 147 CYS A CA 1
ATOM 1201 C C . CYS A 1 147 ? -8.756 -2.905 17.834 1.00 91.69 147 CYS A C 1
ATOM 1203 O O . CYS A 1 147 ? -8.660 -3.238 19.010 1.00 91.69 147 CYS A O 1
ATOM 1205 N N . ILE A 1 148 ? -8.561 -1.644 17.438 1.00 91.44 148 ILE A N 1
ATOM 1206 C CA . ILE A 1 148 ? -8.217 -0.556 18.366 1.00 91.44 148 ILE A CA 1
ATOM 1207 C C . ILE A 1 148 ? -9.331 -0.356 19.400 1.00 91.44 148 ILE A C 1
ATOM 1209 O O . ILE A 1 148 ? -9.052 -0.338 20.595 1.00 91.44 148 ILE A O 1
ATOM 1213 N N . LEU A 1 149 ? -10.588 -0.272 18.953 1.00 92.69 149 LEU A N 1
ATOM 1214 C CA . LEU A 1 149 ? -11.742 -0.099 19.842 1.00 92.69 149 LEU A CA 1
ATOM 1215 C C . LEU A 1 149 ? -11.936 -1.281 20.802 1.00 92.69 149 LEU A C 1
ATOM 1217 O O . LEU A 1 149 ? -12.517 -1.115 21.874 1.00 92.69 149 LEU A O 1
ATOM 1221 N N . ASP A 1 150 ? -11.509 -2.482 20.416 1.00 90.00 150 ASP A N 1
ATOM 1222 C CA . ASP A 1 150 ? -11.507 -3.647 21.296 1.00 90.00 150 ASP A CA 1
ATOM 1223 C C . ASP A 1 150 ? -10.362 -3.580 22.314 1.00 90.00 150 ASP A C 1
ATOM 1225 O O . ASP A 1 150 ? -10.589 -3.783 23.506 1.00 90.00 150 ASP A O 1
ATOM 1229 N N . LEU A 1 151 ? -9.152 -3.211 21.884 1.00 87.94 151 LEU A N 1
ATOM 1230 C CA . LEU A 1 151 ? -7.996 -3.037 22.772 1.00 87.94 151 LEU A CA 1
ATOM 1231 C C . LEU A 1 151 ? -8.244 -1.962 23.838 1.00 87.94 151 LEU A C 1
ATOM 1233 O O . LEU A 1 151 ? -7.883 -2.164 24.992 1.00 87.94 151 LEU A O 1
ATOM 1237 N N . GLU A 1 152 ? -8.929 -0.867 23.499 1.00 88.19 152 GLU A N 1
ATOM 1238 C CA . GLU A 1 152 ? -9.287 0.201 24.449 1.00 88.19 152 GLU A CA 1
ATOM 1239 C C . GLU A 1 152 ? -10.163 -0.281 25.619 1.00 88.19 152 GLU A C 1
ATOM 1241 O O . GLU A 1 152 ? -10.165 0.329 26.690 1.00 88.19 152 GLU A O 1
ATOM 1246 N N . LYS A 1 153 ? -10.901 -1.384 25.446 1.00 88.94 153 LYS A N 1
ATOM 1247 C CA . LYS A 1 153 ? -11.743 -1.972 26.504 1.00 88.94 153 LYS A CA 1
ATOM 1248 C C . LYS A 1 153 ? -10.957 -2.862 27.461 1.00 88.94 153 LYS A C 1
ATOM 1250 O O . LYS A 1 153 ? -11.480 -3.225 28.515 1.00 88.94 153 LYS A O 1
ATOM 1255 N N . HIS A 1 154 ? -9.733 -3.233 27.099 1.00 84.88 154 HIS A N 1
ATOM 1256 C CA . HIS A 1 154 ? -8.918 -4.178 27.841 1.00 84.88 154 HIS A CA 1
ATOM 1257 C C . HIS A 1 154 ? -7.709 -3.479 28.464 1.00 84.88 154 HIS A C 1
ATOM 1259 O O . HIS A 1 154 ? -7.142 -2.526 27.936 1.00 84.88 154 HIS A O 1
ATOM 1265 N N . ARG A 1 155 ? -7.293 -3.982 29.622 1.00 81.69 155 ARG A N 1
ATOM 1266 C CA . ARG A 1 155 ? -6.015 -3.627 30.243 1.00 81.69 155 ARG A CA 1
ATOM 1267 C C . ARG A 1 155 ? -5.048 -4.783 30.062 1.00 81.69 155 ARG A C 1
ATOM 1269 O O . ARG A 1 155 ? -5.458 -5.887 29.696 1.00 81.69 155 ARG A O 1
ATOM 1276 N N . ASP A 1 156 ? -3.759 -4.528 30.216 1.00 77.75 156 ASP A N 1
ATOM 1277 C CA . ASP A 1 156 ? -2.789 -5.617 30.219 1.00 77.75 156 ASP A CA 1
ATOM 1278 C C . ASP A 1 156 ? -2.907 -6.480 31.493 1.00 77.75 156 ASP A C 1
ATOM 1280 O O . ASP A 1 156 ? -3.747 -6.242 32.365 1.00 77.75 156 ASP A O 1
ATOM 1284 N N . VAL A 1 157 ? -2.075 -7.521 31.575 1.00 73.00 157 VAL A N 1
ATOM 1285 C CA . VAL A 1 157 ? -2.065 -8.476 32.698 1.00 73.00 157 VAL A CA 1
ATOM 1286 C C . VAL A 1 157 ? -1.736 -7.791 34.034 1.00 73.00 157 VAL A C 1
ATOM 1288 O O . VAL A 1 157 ? -2.158 -8.277 35.081 1.00 73.00 157 VAL A O 1
ATOM 1291 N N . ASP A 1 158 ? -1.056 -6.643 33.991 1.00 79.75 158 ASP A N 1
ATOM 1292 C CA . ASP A 1 158 ? -0.634 -5.856 35.150 1.00 79.75 158 ASP A CA 1
ATOM 1293 C C . ASP A 1 158 ? -1.592 -4.675 35.441 1.00 79.75 158 ASP A C 1
ATOM 1295 O O . ASP A 1 158 ? -1.344 -3.862 36.334 1.00 79.75 158 ASP A O 1
ATOM 1299 N N . GLY A 1 159 ? -2.715 -4.572 34.715 1.00 80.75 159 GLY A N 1
ATOM 1300 C CA . GLY A 1 159 ? -3.731 -3.528 34.890 1.00 80.75 159 GLY A CA 1
ATOM 1301 C C . GLY A 1 159 ? -3.373 -2.163 34.283 1.00 80.75 159 GLY A C 1
ATOM 1302 O O . GLY A 1 159 ? -4.070 -1.173 34.554 1.00 80.75 159 GLY A O 1
ATOM 1303 N N . VAL A 1 160 ? -2.324 -2.101 33.463 1.00 84.56 160 VAL A N 1
ATOM 1304 C CA . VAL A 1 160 ? -1.832 -0.908 32.764 1.00 84.56 160 VAL A CA 1
ATOM 1305 C C . VAL A 1 160 ? -2.523 -0.761 31.401 1.00 84.56 160 VAL A C 1
ATOM 1307 O O . VAL A 1 160 ? -3.031 -1.720 30.812 1.00 84.56 160 VAL A O 1
ATOM 1310 N N . GLU A 1 161 ? -2.585 0.477 30.907 1.00 83.38 161 GLU A N 1
ATOM 1311 C CA . GLU A 1 161 ? -3.071 0.774 29.560 1.00 83.38 161 GLU A CA 1
ATOM 1312 C C . GLU A 1 161 ? -2.197 0.102 28.498 1.00 83.38 161 GLU A C 1
ATOM 1314 O O . GLU A 1 161 ? -0.967 0.227 28.485 1.00 83.38 161 GLU A O 1
ATOM 1319 N N . GLN A 1 162 ? -2.855 -0.595 27.575 1.00 82.12 162 GLN A N 1
ATOM 1320 C CA . GLN A 1 162 ? -2.184 -1.284 26.485 1.00 82.12 162 GLN A CA 1
ATOM 1321 C C . GLN A 1 162 ? -1.615 -0.272 25.484 1.00 82.12 162 GLN A C 1
ATOM 1323 O O . GLN A 1 162 ? -2.267 0.698 25.102 1.00 82.12 162 GLN A O 1
ATOM 1328 N N . LYS A 1 163 ? -0.386 -0.517 25.019 1.00 83.12 163 LYS A N 1
ATOM 1329 C CA . LYS A 1 163 ? 0.254 0.287 23.971 1.00 83.12 163 LYS A CA 1
ATOM 1330 C C . LYS A 1 163 ? 0.235 -0.476 22.658 1.00 83.12 163 LYS A C 1
ATOM 1332 O O . LYS A 1 163 ? 0.769 -1.579 22.574 1.00 83.12 163 LYS A O 1
ATOM 1337 N N . MET A 1 164 ? -0.328 0.138 21.621 1.00 85.75 164 MET A N 1
ATOM 1338 C CA . MET A 1 164 ? -0.321 -0.411 20.269 1.00 85.75 164 MET A CA 1
ATOM 1339 C C . MET A 1 164 ? 0.795 0.223 19.441 1.00 85.75 164 MET A C 1
ATOM 1341 O O . MET A 1 164 ? 0.931 1.444 19.386 1.00 85.75 164 MET A O 1
ATOM 1345 N N . VAL A 1 165 ? 1.571 -0.614 18.755 1.00 87.31 165 VAL A N 1
ATOM 1346 C CA . VAL A 1 165 ? 2.558 -0.169 17.768 1.00 87.31 165 VAL A CA 1
ATOM 1347 C C . VAL A 1 165 ? 2.123 -0.675 16.401 1.00 87.31 165 VAL A C 1
ATOM 1349 O O . VAL A 1 165 ? 2.027 -1.880 16.181 1.00 87.31 165 VAL A O 1
ATOM 1352 N N . ILE A 1 166 ? 1.867 0.250 15.475 1.00 88.06 166 ILE A N 1
ATOM 1353 C CA . ILE A 1 166 ? 1.529 -0.071 14.087 1.00 88.06 166 ILE A CA 1
ATOM 1354 C C . ILE A 1 166 ? 2.777 0.145 13.240 1.00 88.06 166 ILE A C 1
ATOM 1356 O O . ILE A 1 166 ? 3.245 1.270 13.074 1.00 88.06 166 ILE A O 1
ATOM 1360 N N . VAL A 1 167 ? 3.305 -0.940 12.682 1.00 84.81 167 VAL A N 1
ATOM 1361 C CA . VAL A 1 167 ? 4.425 -0.894 11.740 1.00 84.81 167 VAL A CA 1
ATOM 1362 C C . VAL A 1 167 ? 3.872 -1.069 10.332 1.00 84.81 167 VAL A C 1
ATOM 1364 O O . VAL A 1 167 ? 3.144 -2.021 10.056 1.00 84.81 167 VAL A O 1
ATOM 1367 N N . THR A 1 168 ? 4.209 -0.149 9.430 1.00 80.69 168 THR A N 1
ATOM 1368 C CA . THR A 1 168 ? 3.800 -0.221 8.021 1.00 80.69 168 THR A CA 1
ATOM 1369 C C . THR A 1 168 ? 5.019 -0.121 7.114 1.00 80.69 168 THR A C 1
ATOM 1371 O O . THR A 1 168 ? 6.022 0.489 7.475 1.00 80.69 168 THR A O 1
ATOM 1374 N N . SER A 1 169 ? 4.943 -0.732 5.932 1.00 70.75 169 SER A N 1
ATOM 1375 C CA . SER A 1 169 ? 6.034 -0.740 4.952 1.00 70.75 169 SER A CA 1
ATOM 1376 C C . SER A 1 169 ? 5.911 0.370 3.900 1.00 70.75 169 SER A C 1
ATOM 1378 O O . SER A 1 169 ? 6.506 0.250 2.831 1.00 70.75 169 SER A O 1
ATOM 1380 N N . PHE A 1 170 ? 5.090 1.398 4.135 1.00 59.88 170 PHE A N 1
ATOM 1381 C CA . PHE A 1 170 ? 4.918 2.499 3.185 1.00 59.88 170 PHE A CA 1
ATOM 1382 C C . PHE A 1 170 ? 6.085 3.486 3.330 1.00 59.88 170 PHE A C 1
ATOM 1384 O O . PHE A 1 170 ? 6.004 4.417 4.125 1.00 59.88 170 PHE A O 1
ATOM 1391 N N . ASN A 1 171 ? 7.168 3.259 2.581 1.00 37.72 171 ASN A N 1
ATOM 1392 C CA . ASN A 1 171 ? 8.293 4.186 2.412 1.00 37.72 171 ASN A CA 1
ATOM 1393 C C . ASN A 1 171 ? 8.633 4.337 0.928 1.00 37.72 171 ASN A C 1
ATOM 1395 O O . ASN A 1 171 ? 8.808 3.290 0.263 1.00 37.72 171 ASN A O 1
#